Protein AF-A0A0K2VL68-F1 (afdb_monomer)

Foldseek 3Di:
DVVLVVQLVVVVVVVVVLVVVCCVVPPPPPPDPQVVVVVVVLVPDDPVLCVQCVPPPGPVVSVVSCCPVNVPLLPLLVLVLCLVPDDDDPPDDPVRSVVVSVVSVVSNPDDDDDPVVVVVSVVVSCVVVPDPDPPD

pLDDT: mean 78.31, std 10.2, range [38.09, 91.75]

Organism: Lepeophtheirus salmonis (NCBI:txid72036)

Nearest PDB structures (foldseek):
  6taq-assembly1_A  TM=4.155E-01  e=1.062E+00  Drosophila melanogaster

Solvent-accessible surface area (backbone atoms only — not comparable to full-atom values): 8193 Å² total; per-residue (Å²): 114,72,66,59,59,49,52,40,54,51,49,55,51,50,53,52,53,49,53,54,47,48,58,69,75,49,62,92,82,55,94,73,58,52,58,60,56,33,50,54,51,61,70,76,44,54,74,79,61,40,65,77,35,67,86,46,89,39,38,69,54,31,51,52,47,48,45,58,72,59,46,71,67,71,54,41,67,58,34,44,49,51,52,75,67,64,71,82,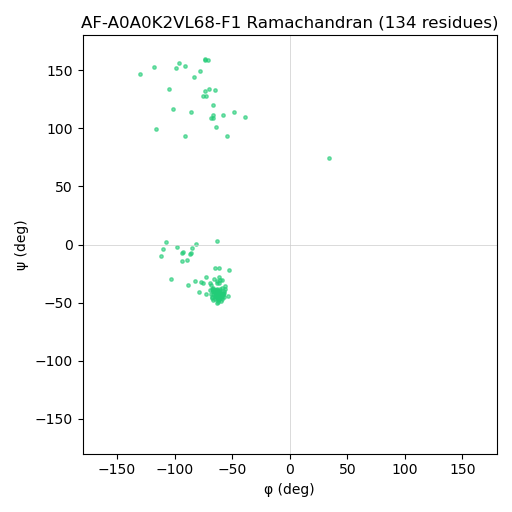53,98,89,54,52,71,68,58,45,53,52,50,50,56,57,40,56,70,57,35,68,89,68,94,71,5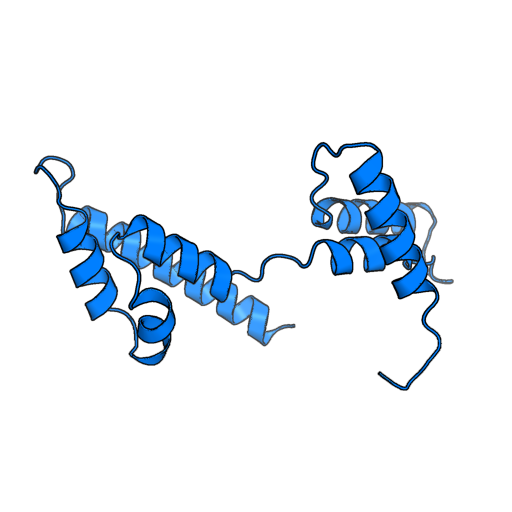4,73,69,56,53,50,54,50,53,53,52,52,52,50,64,74,64,63,79,69,92,74,129

Radius of gyration: 21.29 Å; Cα contacts (8 Å, |Δi|>4): 57; chains: 1; bounding box: 48×35×57 Å

Structure (mmCIF, N/CA/C/O backbone):
data_AF-A0A0K2VL68-F1
#
_entry.id   AF-A0A0K2VL68-F1
#
loop_
_atom_site.group_PDB
_atom_site.id
_atom_site.type_symbol
_atom_site.label_atom_id
_atom_site.label_alt_id
_atom_site.label_comp_id
_atom_site.label_asym_id
_atom_site.label_entity_id
_atom_site.label_seq_id
_atom_site.pdbx_PDB_ins_code
_atom_site.Cartn_x
_atom_site.Cartn_y
_atom_site.Cartn_z
_atom_site.occupancy
_atom_site.B_iso_or_equiv
_atom_site.auth_seq_id
_atom_site.auth_comp_id
_atom_site.auth_asym_id
_atom_site.auth_atom_id
_atom_site.pdbx_PDB_model_num
ATOM 1 N N . ASP A 1 1 ? -4.512 5.938 -14.795 1.00 44.47 1 ASP A N 1
ATOM 2 C CA . ASP A 1 1 ? -3.376 6.623 -14.139 1.00 44.47 1 ASP A CA 1
ATOM 3 C C . ASP A 1 1 ? -3.694 7.922 -13.375 1.00 44.47 1 ASP A C 1
ATOM 5 O O . ASP A 1 1 ? -3.482 7.957 -12.168 1.00 44.47 1 ASP A O 1
ATOM 9 N N . LYS A 1 2 ? -4.224 9.002 -13.986 1.00 38.09 2 LYS A N 1
ATOM 10 C CA . LYS A 1 2 ? -4.528 10.254 -13.235 1.00 38.09 2 LYS A CA 1
ATOM 11 C C . LYS A 1 2 ? -5.745 10.157 -12.299 1.00 38.09 2 LYS A C 1
ATOM 13 O O . LYS A 1 2 ? -5.654 10.614 -11.163 1.00 38.09 2 LYS A O 1
ATOM 18 N N . ASN A 1 3 ? -6.840 9.530 -12.743 1.00 51.75 3 ASN A N 1
ATOM 19 C CA . ASN A 1 3 ? -8.046 9.367 -11.916 1.00 51.75 3 ASN A CA 1
ATOM 20 C C . ASN A 1 3 ? -7.782 8.477 -10.694 1.00 51.75 3 ASN A C 1
ATOM 22 O O . ASN A 1 3 ? -8.112 8.860 -9.579 1.00 51.75 3 ASN A O 1
ATOM 26 N N . GLN A 1 4 ? -7.088 7.352 -10.873 1.00 53.09 4 GLN A N 1
ATOM 27 C CA . GLN A 1 4 ? -6.778 6.395 -9.802 1.00 53.09 4 GLN A CA 1
ATOM 28 C C . GLN A 1 4 ? -5.911 7.009 -8.688 1.00 53.09 4 GLN A C 1
ATOM 30 O O . GLN A 1 4 ? -6.243 6.896 -7.511 1.00 53.09 4 GLN A O 1
ATOM 35 N N . LYS A 1 5 ? -4.875 7.787 -9.043 1.00 58.41 5 LYS A N 1
ATOM 36 C CA . LYS A 1 5 ? -4.079 8.554 -8.063 1.00 58.41 5 LYS A CA 1
ATOM 37 C C . LYS A 1 5 ? -4.901 9.621 -7.328 1.00 58.41 5 LYS A C 1
ATOM 39 O O . LYS A 1 5 ? -4.600 9.926 -6.175 1.00 58.41 5 LYS A O 1
ATOM 44 N N . GLY A 1 6 ? -5.913 10.196 -7.980 1.00 66.31 6 GLY A N 1
ATOM 45 C CA . GLY A 1 6 ? -6.868 11.116 -7.356 1.00 66.31 6 GLY A CA 1
ATOM 46 C C . GLY A 1 6 ? -7.769 10.417 -6.335 1.00 66.31 6 GLY A C 1
ATOM 47 O O . GLY A 1 6 ? -7.894 10.896 -5.210 1.00 66.31 6 GLY A O 1
ATOM 48 N N . HIS A 1 7 ? -8.313 9.251 -6.695 1.00 66.00 7 HIS A N 1
ATOM 49 C CA . HIS A 1 7 ? -9.150 8.433 -5.812 1.00 66.00 7 HIS A CA 1
ATOM 50 C C . HIS A 1 7 ? -8.393 7.956 -4.569 1.00 66.00 7 HIS A C 1
ATOM 52 O O . HIS A 1 7 ? -8.907 8.101 -3.463 1.00 66.00 7 HIS A O 1
ATOM 58 N N . ILE A 1 8 ? -7.144 7.499 -4.718 1.00 69.62 8 ILE A N 1
ATOM 59 C CA . ILE A 1 8 ? -6.309 7.078 -3.580 1.00 69.62 8 ILE A CA 1
ATOM 60 C C . ILE A 1 8 ? -6.115 8.238 -2.594 1.00 69.62 8 ILE A C 1
ATOM 62 O O . ILE A 1 8 ? -6.365 8.089 -1.402 1.00 69.62 8 ILE A O 1
ATOM 66 N N . LYS A 1 9 ? -5.741 9.429 -3.083 1.00 75.69 9 LYS A N 1
ATOM 67 C CA . LYS A 1 9 ? -5.561 10.615 -2.226 1.00 75.69 9 LYS A CA 1
ATOM 68 C C . LYS A 1 9 ? -6.847 11.013 -1.503 1.00 75.69 9 LYS A C 1
ATOM 70 O O . LYS A 1 9 ? -6.793 11.355 -0.323 1.00 75.69 9 LYS A O 1
ATOM 75 N N . TYR A 1 10 ? -7.982 10.971 -2.201 1.00 79.81 10 TYR A N 1
ATOM 76 C CA . TYR A 1 10 ? -9.292 11.269 -1.626 1.00 79.81 10 TYR A CA 1
ATOM 77 C C . TYR A 1 10 ? -9.646 10.291 -0.497 1.00 79.81 10 TYR A C 1
ATOM 79 O O . TYR A 1 10 ? -10.007 10.726 0.595 1.00 79.81 10 TYR A O 1
ATOM 87 N N . ILE A 1 11 ? -9.463 8.989 -0.722 1.00 77.69 11 ILE A N 1
ATOM 88 C CA . ILE A 1 11 ? -9.793 7.943 0.254 1.00 77.69 11 ILE A CA 1
ATOM 89 C C . ILE A 1 11 ? -8.858 7.990 1.459 1.00 77.69 11 ILE A C 1
ATOM 91 O O . ILE A 1 11 ? -9.330 7.946 2.593 1.00 77.69 11 ILE A O 1
ATOM 95 N N . THR A 1 12 ? -7.551 8.181 1.252 1.00 79.81 12 THR A N 1
ATOM 96 C CA . THR A 1 12 ? -6.602 8.375 2.358 1.00 79.81 12 THR A CA 1
ATOM 97 C C . THR A 1 12 ? -6.969 9.598 3.202 1.00 79.81 12 THR A C 1
ATOM 99 O O . THR A 1 12 ? -6.948 9.534 4.432 1.00 79.81 12 THR A O 1
ATOM 102 N N . HIS A 1 13 ? -7.333 10.714 2.562 1.00 82.88 13 HIS A N 1
ATOM 103 C CA . HIS A 1 13 ? -7.756 11.919 3.273 1.00 82.88 13 HIS A CA 1
ATOM 104 C C . HIS A 1 13 ? -9.053 11.691 4.064 1.00 82.88 13 HIS A C 1
ATOM 106 O O . HIS A 1 13 ? -9.144 12.081 5.232 1.00 82.88 13 HIS A O 1
ATOM 112 N N . TRP A 1 14 ? -10.048 11.046 3.451 1.00 85.81 14 TRP A N 1
ATOM 113 C CA . TRP A 1 14 ? -11.318 10.727 4.098 1.00 85.81 14 TRP A CA 1
ATOM 114 C C . TRP A 1 14 ? -11.125 9.791 5.299 1.00 85.81 14 TRP A C 1
ATOM 116 O O . TRP A 1 14 ? -11.584 10.120 6.391 1.00 85.81 14 TRP A O 1
ATOM 126 N N . LEU A 1 15 ? -10.359 8.702 5.151 1.00 82.69 15 LEU A N 1
ATOM 127 C CA . LEU A 1 15 ? -10.061 7.766 6.242 1.00 82.69 15 LEU A CA 1
ATOM 128 C C . LEU A 1 15 ? -9.351 8.458 7.410 1.00 82.69 15 LEU A C 1
ATOM 130 O O . LEU A 1 15 ? -9.703 8.231 8.567 1.00 82.69 15 LEU A O 1
ATOM 134 N N . ASN A 1 16 ? -8.382 9.335 7.135 1.00 84.31 16 ASN A N 1
ATOM 135 C CA . ASN A 1 16 ? -7.722 10.114 8.187 1.00 84.31 16 ASN A CA 1
ATOM 136 C C . ASN A 1 16 ? -8.679 11.093 8.880 1.00 84.31 16 ASN A C 1
ATOM 138 O O . ASN A 1 16 ? -8.655 11.216 10.104 1.00 84.31 16 ASN A O 1
ATOM 142 N N . SER A 1 17 ? -9.550 11.755 8.119 1.00 85.38 17 SER A N 1
ATOM 143 C CA . SER A 1 17 ? -10.575 12.646 8.675 1.00 85.38 17 SER A CA 1
ATOM 144 C C . SER A 1 17 ? -11.547 11.876 9.574 1.00 85.38 17 SER A C 1
ATOM 146 O O . SER A 1 17 ? -11.865 12.330 10.673 1.00 85.38 17 SER A O 1
ATOM 148 N N . PHE A 1 18 ? -11.950 10.674 9.156 1.00 84.75 18 PHE A N 1
ATOM 149 C CA . PHE A 1 18 ? -12.823 9.800 9.930 1.00 84.75 18 PHE A CA 1
ATOM 150 C C . PHE A 1 18 ? -12.149 9.286 11.210 1.00 84.75 18 PHE A C 1
ATOM 152 O O . PHE A 1 18 ? -12.746 9.333 12.284 1.00 84.75 18 PHE A O 1
ATOM 159 N N . LYS A 1 19 ? -10.873 8.881 11.146 1.00 83.25 19 LYS A N 1
ATOM 160 C CA . LYS A 1 19 ? -10.086 8.498 12.334 1.00 83.25 19 LYS A CA 1
ATOM 161 C C . LYS A 1 19 ? -10.032 9.636 13.359 1.00 83.25 19 LYS A C 1
ATOM 163 O O . LYS A 1 19 ? -10.291 9.404 14.538 1.00 83.25 19 LYS A O 1
ATOM 168 N N . ASN A 1 20 ? -9.780 10.865 12.907 1.00 84.88 20 ASN A N 1
ATOM 169 C CA . ASN A 1 20 ? -9.786 12.049 13.770 1.00 84.88 20 ASN A CA 1
ATOM 170 C C . ASN A 1 20 ? -11.171 12.320 14.379 1.00 84.88 20 ASN A C 1
ATOM 172 O O . ASN A 1 20 ? -11.267 12.701 15.544 1.00 84.88 20 ASN A O 1
ATOM 176 N N . PHE A 1 21 ? -12.247 12.108 13.617 1.00 84.94 21 PHE A N 1
ATOM 177 C CA . PHE A 1 21 ? -13.617 12.216 14.118 1.00 84.94 21 PHE A CA 1
ATOM 178 C C . PHE A 1 21 ? -13.900 11.190 15.221 1.00 84.94 21 PHE A C 1
ATOM 180 O O . PHE A 1 21 ? -14.329 11.573 16.308 1.00 84.94 21 PHE A O 1
ATOM 187 N N . ILE A 1 22 ? -13.571 9.915 14.993 1.00 83.38 22 ILE A N 1
ATOM 188 C CA . ILE A 1 22 ? -13.723 8.846 15.989 1.00 83.38 22 ILE A CA 1
ATOM 189 C C . ILE A 1 22 ? -12.943 9.160 17.267 1.00 83.38 22 ILE A C 1
ATOM 191 O O . ILE A 1 22 ? -13.483 8.987 18.353 1.00 83.38 22 ILE A O 1
ATOM 195 N N . MET A 1 23 ? -11.718 9.686 17.159 1.00 79.94 23 MET A N 1
ATOM 196 C CA . MET A 1 23 ? -10.928 10.103 18.326 1.00 79.94 23 MET A CA 1
ATOM 197 C C . MET A 1 23 ? -11.590 11.212 19.154 1.00 79.94 23 MET A C 1
ATOM 199 O O . MET A 1 23 ? -11.323 11.317 20.348 1.00 79.94 23 MET A O 1
ATOM 203 N N . ARG A 1 24 ? -12.423 12.060 18.539 1.00 79.31 24 ARG A N 1
ATOM 204 C CA . ARG A 1 24 ? -13.141 13.135 19.244 1.00 79.31 24 ARG A CA 1
ATOM 205 C C . ARG A 1 24 ? -14.482 12.684 19.809 1.00 79.31 24 ARG A C 1
ATOM 207 O O . ARG A 1 24 ? -14.882 13.181 20.855 1.00 79.31 24 ARG A O 1
AT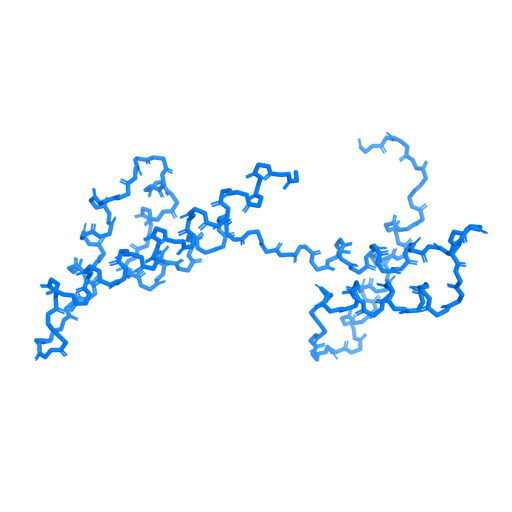OM 214 N N . VAL A 1 25 ? -15.172 11.784 19.114 1.00 77.94 25 VAL A N 1
ATOM 215 C CA . VAL A 1 25 ? -16.498 11.281 19.508 1.00 77.94 25 VAL A CA 1
ATOM 216 C C . VAL A 1 25 ? -16.397 10.167 20.544 1.00 77.94 25 VAL A C 1
ATOM 218 O O . VAL A 1 25 ? -17.269 10.055 21.399 1.00 77.94 25 VAL A O 1
ATOM 221 N N . ILE A 1 26 ? -15.330 9.368 20.498 1.00 72.12 26 ILE A N 1
ATOM 222 C CA . ILE A 1 26 ? -15.116 8.233 21.392 1.00 72.12 26 ILE A CA 1
ATOM 223 C C . ILE A 1 26 ? -13.864 8.500 22.245 1.00 72.12 26 ILE A C 1
ATOM 225 O O . ILE A 1 26 ? -12.744 8.313 21.761 1.00 72.12 26 ILE A O 1
ATOM 229 N N . PRO A 1 27 ? -14.020 8.952 23.505 1.00 66.88 27 PRO A N 1
ATOM 230 C CA . PRO A 1 27 ? -12.896 9.225 24.392 1.00 66.88 27 PRO A CA 1
ATOM 231 C C . PRO A 1 27 ? -12.127 7.942 24.715 1.00 66.88 27 PRO A C 1
ATOM 233 O O . PRO A 1 27 ? -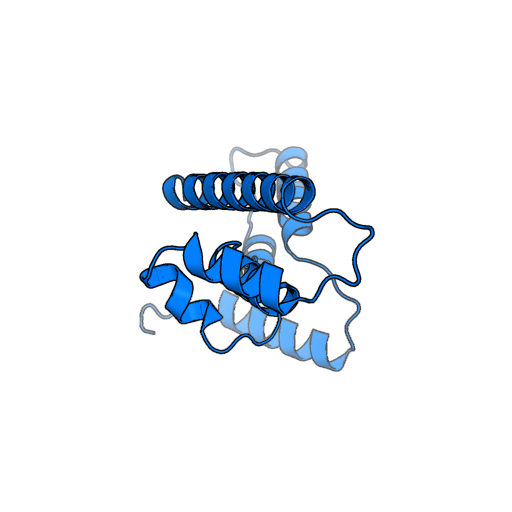12.707 6.945 25.133 1.00 66.88 27 PRO A O 1
ATOM 236 N N . THR A 1 28 ? -10.802 7.989 24.608 1.00 60.09 28 THR A N 1
ATOM 237 C CA . THR A 1 28 ? -9.862 6.860 24.753 1.00 60.09 28 THR A CA 1
ATOM 238 C C . THR A 1 28 ? -9.827 6.191 26.142 1.00 60.09 28 THR A C 1
ATOM 240 O O . THR A 1 28 ? -8.999 5.311 26.365 1.00 60.09 28 THR A O 1
ATOM 243 N N . GLY A 1 29 ? -10.674 6.618 27.085 1.00 56.72 29 GLY A N 1
ATOM 244 C CA . GLY A 1 29 ? -10.678 6.192 28.491 1.00 56.72 29 GLY A CA 1
ATOM 245 C C . GLY A 1 29 ? -11.880 5.349 28.931 1.00 56.72 29 GLY A C 1
ATOM 246 O O . GLY A 1 29 ? -11.846 4.793 30.026 1.00 56.72 29 GLY A O 1
ATOM 247 N N . SER A 1 30 ? -12.933 5.220 28.118 1.00 56.81 30 SER A N 1
ATOM 248 C CA . SER A 1 30 ? -13.968 4.205 28.346 1.00 56.81 30 SER A CA 1
ATOM 249 C C . SER A 1 30 ? -13.489 2.884 27.747 1.00 56.81 30 SER A C 1
ATOM 251 O O . SER A 1 30 ? -12.816 2.896 26.716 1.00 56.81 30 SER A O 1
ATOM 253 N N . GLN A 1 31 ? -13.798 1.738 28.369 1.00 56.78 31 GLN A N 1
ATOM 254 C CA . GLN A 1 31 ? -13.598 0.426 27.742 1.00 56.78 31 GLN A CA 1
ATOM 255 C C . GLN 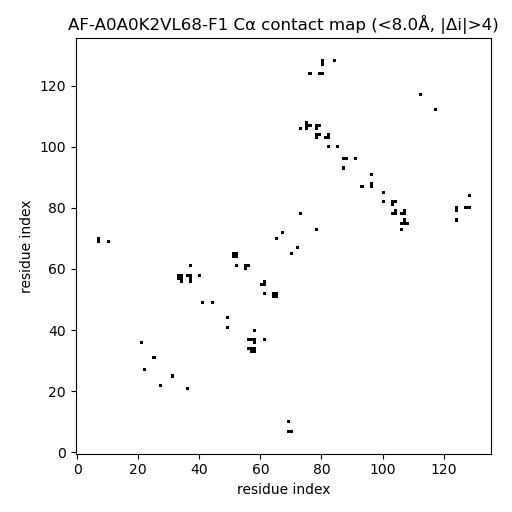A 1 31 ? -14.323 0.418 26.395 1.00 56.78 31 GLN A C 1
ATOM 257 O O . GLN A 1 31 ? -15.534 0.235 26.319 1.00 56.78 31 GLN A O 1
ATOM 262 N N . THR A 1 32 ? -13.590 0.745 25.340 1.00 57.25 32 THR A N 1
ATOM 263 C CA . THR A 1 32 ? -14.189 1.086 24.062 1.00 57.25 32 THR A CA 1
ATOM 264 C C . THR A 1 32 ? -14.418 -0.209 23.315 1.00 57.25 32 THR A C 1
ATOM 266 O O . THR A 1 32 ? -13.451 -0.882 22.952 1.00 57.25 32 THR A O 1
ATOM 269 N N . GLN A 1 33 ? -15.678 -0.563 23.076 1.00 71.25 33 GLN A N 1
ATOM 270 C CA . GLN A 1 33 ? -15.987 -1.723 22.259 1.00 71.25 33 GLN A CA 1
ATOM 271 C C . GLN A 1 33 ? -15.684 -1.384 20.793 1.00 71.25 33 GLN A C 1
ATOM 273 O O . GLN A 1 33 ? -16.131 -0.368 20.261 1.00 71.25 33 GLN A O 1
ATOM 278 N N . GLU A 1 34 ? -14.900 -2.224 20.113 1.00 72.56 34 GLU A N 1
ATOM 279 C CA . GLU A 1 34 ? -14.696 -2.119 18.660 1.00 72.56 34 GLU A CA 1
ATOM 280 C C . GLU A 1 34 ? -16.020 -2.084 17.879 1.00 72.56 34 GLU A C 1
ATOM 282 O O . GLU A 1 34 ? -16.046 -1.560 16.765 1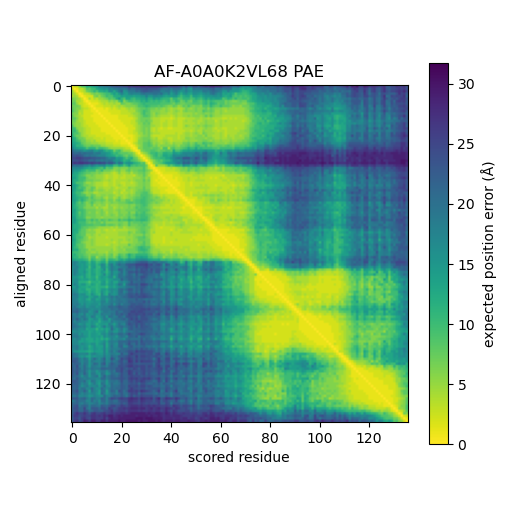.00 72.56 34 GLU A O 1
ATOM 287 N N . SER A 1 35 ? -17.107 -2.592 18.470 1.00 74.88 35 SER A N 1
ATOM 288 C CA . SER A 1 35 ? -18.464 -2.534 17.930 1.00 74.88 35 SER A CA 1
ATOM 289 C C . SER A 1 35 ? -18.937 -1.107 17.669 1.00 74.88 35 SER A C 1
ATOM 291 O O . SER A 1 35 ? -19.482 -0.854 16.602 1.00 74.88 35 SER A O 1
ATOM 293 N N . ASP A 1 36 ? -18.684 -0.159 18.575 1.00 81.12 36 ASP A N 1
ATOM 294 C CA . ASP A 1 36 ? -19.174 1.221 18.438 1.00 81.12 36 ASP A CA 1
ATOM 295 C C . ASP A 1 36 ? -18.455 1.937 17.291 1.00 81.12 36 ASP A C 1
ATOM 297 O O . ASP A 1 36 ? -19.059 2.647 16.484 1.00 81.12 36 ASP A O 1
ATOM 301 N N . LYS A 1 37 ? -17.146 1.680 17.166 1.00 83.75 37 LYS A N 1
ATOM 302 C CA . LYS A 1 37 ? -16.328 2.158 16.045 1.00 83.75 37 LYS A CA 1
ATOM 303 C C . LYS A 1 37 ? -16.807 1.565 14.728 1.00 83.75 37 LYS A C 1
ATOM 305 O O . LYS A 1 37 ? -16.923 2.296 13.751 1.00 83.75 37 LYS A O 1
ATOM 310 N N . LEU A 1 38 ? -17.091 0.263 14.701 1.00 82.25 38 LEU A N 1
ATOM 311 C CA . LEU A 1 38 ? -17.563 -0.433 13.508 1.00 82.25 38 LEU A CA 1
ATOM 312 C C . LEU A 1 38 ? -18.968 0.025 13.091 1.00 82.25 38 LEU A C 1
ATOM 314 O O . LEU A 1 38 ? -19.212 0.182 11.898 1.00 82.25 38 LEU A O 1
ATOM 318 N N . GLN A 1 39 ? -19.870 0.291 14.040 1.00 82.94 39 GLN A N 1
ATOM 319 C CA . GLN A 1 39 ? -21.209 0.810 13.749 1.00 82.94 39 GLN A CA 1
ATOM 320 C C . GLN A 1 39 ? -21.164 2.224 13.175 1.00 82.94 39 GLN A C 1
ATOM 322 O O . GLN A 1 39 ? -21.773 2.476 12.136 1.00 82.94 39 GLN A O 1
ATOM 327 N N . LEU A 1 40 ? -20.399 3.129 13.795 1.00 85.38 40 LEU A N 1
ATOM 328 C CA . LEU A 1 40 ? -20.177 4.463 13.235 1.00 85.38 40 LEU A CA 1
ATOM 329 C C . LEU A 1 40 ? -19.541 4.357 11.850 1.00 85.38 40 LEU A C 1
ATOM 331 O O . LEU A 1 40 ? -20.000 4.993 10.909 1.00 85.38 40 LEU A O 1
ATOM 335 N N . PHE A 1 41 ? -18.528 3.510 11.695 1.00 84.69 41 PHE A N 1
ATOM 336 C CA . PHE A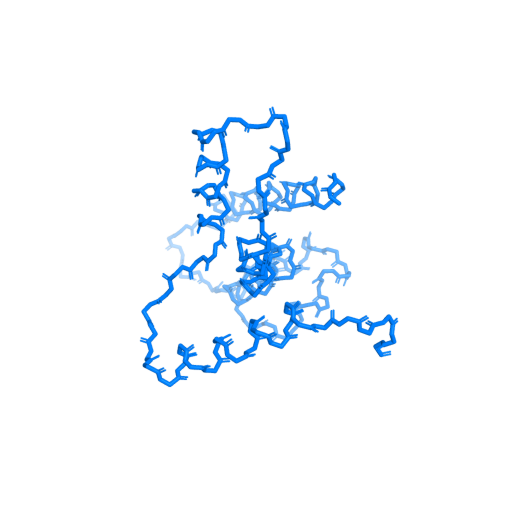 1 41 ? -17.878 3.320 10.406 1.00 84.69 41 PHE A CA 1
ATOM 337 C C . PHE A 1 41 ? -18.851 2.843 9.328 1.00 84.69 41 PHE A C 1
ATOM 339 O O . PHE A 1 41 ? -18.918 3.450 8.266 1.00 84.69 41 PHE A O 1
ATOM 346 N N . SER A 1 42 ? -19.674 1.844 9.641 1.00 83.94 42 SER A N 1
ATOM 347 C CA . SER A 1 42 ? -20.702 1.308 8.743 1.00 83.94 42 SER A CA 1
ATOM 348 C C . SER A 1 42 ? -21.761 2.344 8.362 1.00 83.94 42 SER A C 1
ATOM 350 O O . SER A 1 42 ? -22.272 2.316 7.250 1.00 83.94 42 SER A O 1
ATOM 352 N N . HIS A 1 43 ? -22.088 3.269 9.267 1.00 85.75 43 HIS A N 1
ATOM 353 C CA . HIS A 1 43 ? -23.089 4.306 9.023 1.00 85.75 43 HIS A CA 1
ATOM 354 C C . HIS A 1 43 ? -22.591 5.426 8.098 1.00 85.75 43 HIS A C 1
ATOM 356 O O . HIS A 1 43 ? -23.375 6.014 7.359 1.00 85.75 43 HIS A O 1
ATOM 362 N N . TYR A 1 44 ? -21.295 5.746 8.155 1.00 84.44 44 TYR A N 1
ATOM 363 C CA . TYR A 1 44 ? -20.706 6.861 7.405 1.00 84.44 44 TYR A CA 1
ATOM 364 C C . TYR A 1 44 ? -20.130 6.465 6.039 1.00 84.44 44 TYR A C 1
ATOM 366 O O . TYR A 1 44 ? -19.720 7.348 5.281 1.00 84.44 44 TYR A O 1
ATOM 374 N N . ILE A 1 45 ? -20.091 5.174 5.712 1.00 85.06 45 ILE A N 1
ATOM 375 C CA . ILE A 1 45 ? -19.696 4.696 4.384 1.00 85.06 45 ILE A CA 1
ATOM 376 C C . ILE A 1 45 ? -20.906 4.554 3.458 1.00 85.06 45 ILE A C 1
ATOM 378 O O . ILE A 1 45 ? -22.034 4.346 3.900 1.00 85.06 45 ILE A O 1
ATOM 382 N N . SER A 1 46 ? -20.678 4.672 2.149 1.00 83.00 46 SER A N 1
ATOM 383 C CA . SER A 1 46 ? -21.729 4.442 1.157 1.00 83.00 46 SER A CA 1
ATOM 384 C C . SER A 1 46 ? -22.092 2.957 1.066 1.00 83.00 46 SER A C 1
ATOM 386 O O . SER A 1 46 ? -21.290 2.083 1.394 1.00 83.00 46 SER A O 1
ATOM 388 N N . SER A 1 47 ? -23.293 2.667 0.557 1.00 82.56 47 SER A N 1
ATOM 389 C CA . SER A 1 47 ? -23.781 1.291 0.383 1.00 82.56 47 SER A CA 1
ATOM 390 C C . SER A 1 47 ? -22.843 0.421 -0.464 1.00 82.56 47 SER A C 1
ATOM 392 O O . SER A 1 47 ? -22.689 -0.758 -0.174 1.00 82.56 47 SER A O 1
ATOM 394 N N . GLU A 1 48 ? -22.201 1.002 -1.480 1.00 80.06 48 GLU A N 1
ATOM 395 C CA . GLU A 1 48 ? -21.235 0.311 -2.349 1.00 80.06 48 GLU A CA 1
ATOM 396 C C . GLU A 1 48 ? -19.965 -0.094 -1.588 1.00 80.06 48 GLU A C 1
ATOM 398 O O . GLU A 1 48 ? -19.401 -1.157 -1.814 1.00 80.06 48 GLU A O 1
ATOM 403 N N . VAL A 1 49 ? -19.510 0.751 -0.660 1.00 79.75 49 VAL A N 1
ATOM 404 C CA . VAL A 1 49 ? -18.314 0.505 0.158 1.00 79.75 49 VAL A CA 1
ATOM 405 C C . VAL A 1 49 ? -18.623 -0.496 1.279 1.00 79.75 49 VAL A C 1
ATOM 407 O O . VAL A 1 49 ? -17.759 -1.276 1.680 1.00 79.75 49 VAL A O 1
ATOM 410 N N . TYR A 1 50 ? -19.862 -0.483 1.780 1.00 83.12 50 TYR A N 1
ATOM 411 C CA . TYR A 1 50 ? -20.323 -1.376 2.841 1.00 83.12 50 TYR A CA 1
ATOM 412 C C . TYR A 1 50 ? -20.299 -2.847 2.427 1.00 83.12 50 TYR A C 1
ATOM 414 O O . TYR A 1 50 ? -19.979 -3.692 3.259 1.00 83.12 50 TYR A O 1
ATOM 422 N N . GLU A 1 51 ? -20.554 -3.159 1.153 1.00 84.94 51 GLU A N 1
ATOM 423 C CA . GLU A 1 51 ? -20.507 -4.532 0.637 1.00 84.94 51 GLU A CA 1
ATOM 424 C C . GLU A 1 51 ? -19.164 -5.213 0.953 1.00 84.94 51 GLU A C 1
ATOM 426 O O . GLU A 1 51 ? -19.151 -6.318 1.497 1.00 84.94 51 GLU A O 1
ATOM 431 N N . TYR A 1 52 ? -18.047 -4.500 0.760 1.00 81.19 52 TYR A N 1
ATOM 432 C CA . TYR A 1 52 ? -16.696 -5.005 1.034 1.00 81.19 52 TYR A CA 1
ATOM 433 C C . TYR A 1 52 ? -16.423 -5.279 2.516 1.00 81.19 52 TYR A C 1
ATOM 435 O O . TYR A 1 52 ? -15.610 -6.141 2.835 1.00 81.19 52 TYR A O 1
ATOM 443 N N . ILE A 1 53 ? -17.064 -4.548 3.432 1.00 85.38 53 ILE A N 1
ATOM 444 C CA . ILE A 1 53 ? -16.816 -4.684 4.876 1.00 85.38 53 ILE A CA 1
ATOM 445 C C . ILE A 1 53 ? -17.958 -5.366 5.634 1.00 85.38 53 ILE A C 1
ATOM 447 O O . ILE A 1 53 ? -17.871 -5.508 6.851 1.00 85.38 53 ILE A O 1
ATOM 451 N N . SER A 1 54 ? -19.014 -5.793 4.944 1.00 84.69 54 SER A N 1
ATOM 452 C CA . SER A 1 54 ? -20.222 -6.375 5.544 1.00 84.69 54 SER A CA 1
ATOM 453 C C . SER A 1 54 ? -19.938 -7.629 6.385 1.00 84.69 54 SER A C 1
ATOM 455 O O . SER A 1 54 ? -20.596 -7.867 7.397 1.00 84.69 54 SER A O 1
ATOM 457 N N . GLU A 1 55 ? -18.906 -8.392 6.020 1.00 83.00 55 GLU A N 1
ATOM 458 C CA . GLU A 1 55 ? -18.463 -9.596 6.733 1.00 83.00 55 GLU A CA 1
ATOM 459 C C . GLU A 1 55 ? -17.472 -9.307 7.880 1.00 83.00 55 GLU A C 1
ATOM 461 O O . GLU A 1 55 ? -17.138 -10.196 8.673 1.00 83.00 55 GLU A O 1
ATOM 466 N N . CYS A 1 56 ? -16.988 -8.066 8.003 1.00 85.12 56 CYS A N 1
ATOM 467 C CA . CYS A 1 56 ? -16.002 -7.679 9.008 1.00 85.12 56 CYS A CA 1
ATOM 468 C C . CYS A 1 56 ? -16.645 -7.550 10.395 1.00 85.12 56 CYS A C 1
ATOM 470 O O . CYS A 1 56 ? -17.604 -6.810 10.594 1.00 85.12 56 CYS A O 1
ATOM 472 N N . LYS A 1 57 ? -16.070 -8.230 11.395 1.00 84.56 57 LYS A N 1
ATOM 473 C CA . LYS A 1 57 ? -16.563 -8.203 12.790 1.00 84.56 57 LYS A CA 1
ATOM 474 C C . LYS A 1 57 ? -15.886 -7.150 13.660 1.00 84.56 57 LYS A C 1
ATOM 476 O O . LYS A 1 57 ? -16.352 -6.868 14.760 1.00 84.56 57 LYS A O 1
ATOM 481 N N . THR A 1 58 ? -14.776 -6.592 13.186 1.00 84.75 58 THR A N 1
ATOM 482 C CA . THR A 1 58 ? -13.979 -5.610 13.922 1.00 84.75 58 THR A CA 1
ATOM 483 C C . THR A 1 58 ? -13.698 -4.399 13.056 1.00 84.75 58 THR A C 1
ATOM 485 O O . THR A 1 58 ? -13.497 -4.516 11.844 1.00 84.75 58 THR A O 1
ATOM 488 N N . TYR A 1 59 ? -13.621 -3.228 13.683 1.00 83.81 59 TYR A N 1
ATOM 489 C CA . TYR A 1 59 ? -13.236 -1.998 12.996 1.00 83.81 59 TYR A CA 1
ATOM 490 C C . TYR A 1 59 ? -11.861 -2.134 12.323 1.00 83.81 59 TYR A C 1
ATOM 492 O O . TYR A 1 59 ? -11.684 -1.699 11.187 1.00 83.81 59 TYR A O 1
ATOM 500 N N . SER A 1 60 ? -10.909 -2.800 12.985 1.00 83.50 60 SER A N 1
ATOM 501 C CA . SER A 1 60 ? -9.579 -3.050 12.421 1.00 83.50 60 SER A CA 1
ATOM 502 C C . SER A 1 60 ? -9.634 -3.865 11.119 1.00 83.50 60 SER A C 1
ATOM 504 O O . SER A 1 60 ? -9.007 -3.485 10.129 1.00 83.50 60 SER A O 1
ATOM 506 N N . SER A 1 61 ? -10.437 -4.939 11.079 1.00 85.25 61 SER A N 1
ATOM 507 C CA . SER A 1 61 ? -10.599 -5.757 9.865 1.00 85.25 61 SER A CA 1
ATOM 508 C C . SER A 1 61 ? -11.237 -4.977 8.713 1.00 85.25 61 SER A C 1
ATOM 510 O O . SER A 1 61 ? -10.722 -5.022 7.600 1.00 85.25 61 SER A O 1
ATOM 512 N N . ALA A 1 62 ? -12.272 -4.179 8.993 1.00 85.38 62 ALA A N 1
ATOM 513 C CA . ALA A 1 62 ? -12.948 -3.358 7.991 1.00 85.38 62 ALA A CA 1
ATOM 514 C C . ALA A 1 62 ? -12.015 -2.307 7.366 1.00 85.38 62 ALA A C 1
ATOM 516 O O . ALA A 1 62 ? -11.999 -2.127 6.149 1.00 85.38 62 ALA A O 1
ATOM 517 N N . VAL A 1 63 ? -11.192 -1.641 8.186 1.00 84.12 63 VAL A N 1
ATOM 518 C CA . VAL A 1 63 ? -10.179 -0.693 7.691 1.00 84.12 63 VAL A CA 1
ATOM 519 C C . VAL A 1 63 ? -9.133 -1.411 6.838 1.00 84.12 63 VAL A C 1
ATOM 521 O O . VAL A 1 63 ? -8.766 -0.901 5.786 1.00 84.12 63 VAL A O 1
ATOM 524 N N . CYS A 1 64 ? -8.692 -2.604 7.243 1.00 82.50 64 CYS A N 1
ATOM 525 C CA . CYS A 1 64 ? -7.705 -3.376 6.491 1.00 82.50 64 CYS A CA 1
ATOM 526 C C . CYS A 1 64 ? -8.235 -3.825 5.118 1.00 82.50 64 CYS A C 1
ATOM 528 O O . CYS A 1 64 ? -7.520 -3.720 4.120 1.00 82.50 64 CYS A O 1
ATOM 530 N N . VAL A 1 65 ? -9.499 -4.257 5.044 1.00 84.25 65 VAL A N 1
ATOM 531 C CA . VAL A 1 65 ? -10.150 -4.596 3.771 1.00 84.25 65 VAL A CA 1
ATOM 532 C C . VAL A 1 65 ? -10.239 -3.368 2.869 1.00 84.25 65 VAL A C 1
ATOM 534 O O . VAL A 1 65 ? -9.845 -3.444 1.709 1.00 84.25 65 VAL A O 1
ATOM 537 N N . LEU A 1 66 ? -10.663 -2.215 3.389 1.00 80.94 66 LEU A N 1
ATOM 538 C CA . LEU A 1 66 ? -10.740 -0.991 2.587 1.00 80.94 66 LEU A CA 1
ATOM 539 C C . LEU A 1 66 ? -9.377 -0.501 2.116 1.00 80.94 66 LEU A C 1
ATOM 541 O O . LEU A 1 66 ? -9.257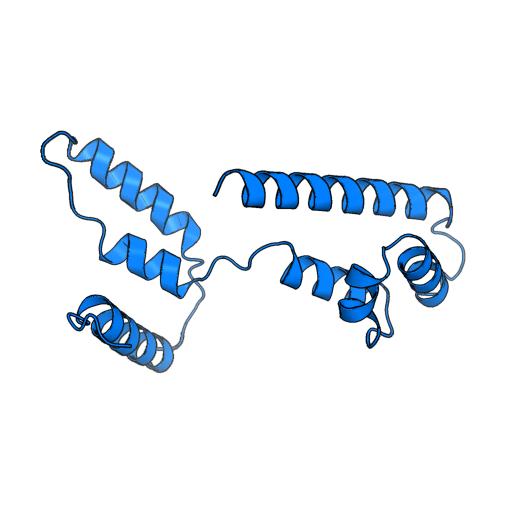 -0.085 0.965 1.00 80.94 66 LEU A O 1
ATOM 545 N N . ASP A 1 67 ? -8.352 -0.600 2.960 1.00 80.25 67 ASP A N 1
ATOM 546 C CA . ASP A 1 67 ? -6.981 -0.334 2.542 1.00 80.25 67 ASP A CA 1
ATOM 547 C C . ASP A 1 67 ? -6.592 -1.284 1.398 1.00 80.25 67 ASP A C 1
ATOM 549 O O . ASP A 1 67 ? -6.061 -0.824 0.399 1.00 80.25 67 ASP A O 1
ATOM 553 N N . SER A 1 68 ? -6.931 -2.576 1.454 1.00 76.50 68 SER A N 1
ATOM 554 C CA . SER A 1 68 ? -6.615 -3.516 0.365 1.00 76.50 68 SER A CA 1
ATOM 555 C C . SER A 1 68 ? -7.393 -3.277 -0.940 1.00 76.50 68 SER A C 1
ATOM 557 O O . SER A 1 68 ? -6.846 -3.488 -2.021 1.00 76.50 68 SER A O 1
ATOM 559 N N . VAL A 1 69 ? -8.652 -2.834 -0.849 1.00 77.44 69 VAL A N 1
ATOM 560 C CA . VAL A 1 69 ? -9.539 -2.605 -2.003 1.00 77.44 69 VAL A CA 1
ATOM 561 C C . VAL A 1 69 ? -9.205 -1.285 -2.698 1.00 77.44 69 VAL A C 1
ATOM 563 O O . VAL A 1 69 ? -9.199 -1.212 -3.926 1.00 77.44 69 VAL A O 1
ATOM 566 N N . TYR A 1 70 ? -8.921 -0.234 -1.926 1.00 69.38 70 TYR A N 1
ATOM 567 C CA . TYR A 1 70 ? -8.753 1.120 -2.455 1.00 69.38 70 TYR A CA 1
ATOM 568 C C . TYR A 1 70 ? -7.307 1.579 -2.567 1.00 69.38 70 TYR A C 1
ATOM 570 O O . TYR A 1 70 ? -6.988 2.389 -3.443 1.00 69.38 70 TYR A O 1
ATOM 578 N N . ILE A 1 71 ? -6.424 1.090 -1.701 1.00 68.12 71 ILE A N 1
ATOM 579 C CA . ILE A 1 71 ? -4.990 1.287 -1.857 1.00 68.12 71 ILE A CA 1
ATOM 580 C C . ILE A 1 71 ? -4.513 0.093 -2.664 1.00 68.12 71 ILE A C 1
ATOM 582 O O . ILE A 1 71 ? -4.229 -0.969 -2.121 1.00 68.12 71 ILE A O 1
ATOM 586 N N . GLU A 1 72 ? -4.472 0.286 -3.982 1.00 63.66 72 GLU A N 1
ATOM 587 C CA . GLU A 1 72 ? -3.917 -0.666 -4.939 1.00 63.66 72 GLU A CA 1
ATOM 588 C C . GLU A 1 72 ? -2.652 -1.299 -4.344 1.00 63.66 72 GLU A C 1
ATOM 590 O O . GLU A 1 72 ? -1.630 -0.624 -4.156 1.00 63.66 72 GLU A O 1
ATOM 595 N N . GLN A 1 73 ? -2.727 -2.588 -3.989 1.00 59.72 73 GLN A N 1
ATOM 596 C CA . GLN A 1 73 ? -1.526 -3.343 -3.678 1.00 59.72 73 GLN A CA 1
ATOM 597 C C . GLN A 1 73 ? -0.677 -3.253 -4.934 1.00 59.72 73 GLN A C 1
ATOM 599 O O . GLN A 1 73 ? -1.070 -3.773 -5.979 1.00 59.72 73 GLN A O 1
ATOM 604 N N . LYS A 1 74 ? 0.450 -2.532 -4.857 1.00 61.38 74 LYS A N 1
ATOM 605 C CA . LYS A 1 74 ? 1.400 -2.467 -5.966 1.00 61.38 74 LYS A CA 1
ATOM 606 C C . LYS A 1 74 ? 1.641 -3.902 -6.402 1.00 61.38 74 LYS A C 1
ATOM 608 O O . LYS A 1 74 ? 2.142 -4.691 -5.602 1.00 61.38 74 LYS A O 1
ATOM 613 N N . ASN A 1 75 ? 1.214 -4.243 -7.617 1.00 71.38 75 ASN A N 1
ATOM 614 C CA . ASN A 1 75 ? 1.370 -5.592 -8.121 1.00 71.38 75 ASN A CA 1
ATOM 615 C C . ASN A 1 75 ? 2.876 -5.842 -8.225 1.00 71.38 75 ASN A C 1
ATOM 617 O O . ASN A 1 75 ? 3.543 -5.339 -9.128 1.00 71.38 75 ASN A O 1
ATOM 621 N N . GLU A 1 76 ? 3.402 -6.558 -7.235 1.00 73.38 76 GLU A N 1
ATOM 622 C CA . GLU A 1 76 ? 4.830 -6.788 -7.047 1.00 73.38 76 GLU A CA 1
ATOM 623 C C . GLU A 1 76 ? 5.432 -7.415 -8.310 1.00 73.38 76 GLU A C 1
ATOM 625 O O . GLU A 1 76 ? 6.498 -7.003 -8.763 1.00 73.38 76 GLU A O 1
ATOM 630 N N . MET A 1 77 ? 4.682 -8.319 -8.948 1.00 74.06 77 MET A N 1
ATOM 631 C CA . MET A 1 77 ? 5.061 -8.947 -10.213 1.00 74.06 77 MET A CA 1
ATOM 632 C C . MET A 1 77 ? 5.146 -7.933 -11.351 1.00 74.06 77 MET A C 1
ATOM 634 O O . MET A 1 77 ? 6.098 -7.943 -12.124 1.00 74.06 77 MET A O 1
ATOM 638 N N . PHE A 1 78 ? 4.178 -7.023 -11.449 1.00 78.81 78 PHE A N 1
ATOM 639 C CA . PHE A 1 78 ? 4.192 -5.986 -12.476 1.00 78.81 78 PHE A CA 1
ATOM 640 C C . PHE A 1 78 ? 5.345 -4.992 -12.279 1.00 78.81 78 PHE A C 1
ATOM 642 O O . PHE A 1 78 ? 5.999 -4.610 -13.248 1.00 78.81 78 PHE A O 1
ATOM 649 N N . ALA A 1 79 ? 5.640 -4.613 -11.032 1.00 81.38 79 ALA A N 1
ATOM 650 C CA . ALA A 1 79 ? 6.775 -3.750 -10.706 1.00 81.38 79 ALA A CA 1
ATOM 651 C C . ALA A 1 79 ? 8.117 -4.415 -11.067 1.00 81.38 79 ALA A C 1
ATOM 653 O O . ALA A 1 79 ? 8.975 -3.781 -11.685 1.00 81.38 79 ALA A O 1
ATOM 654 N N . ARG A 1 80 ? 8.277 -5.708 -10.751 1.00 82.62 80 ARG A N 1
ATOM 655 C CA . ARG A 1 80 ? 9.461 -6.497 -11.128 1.00 82.62 80 ARG A CA 1
ATOM 656 C C . ARG A 1 80 ? 9.595 -6.648 -12.634 1.00 82.62 80 ARG A C 1
ATOM 658 O O . ARG A 1 80 ? 10.680 -6.443 -13.169 1.00 82.62 80 ARG A O 1
ATOM 665 N N . HIS A 1 81 ? 8.494 -6.928 -13.323 1.00 82.62 81 HIS A N 1
ATOM 666 C CA . HIS A 1 81 ? 8.476 -7.011 -14.776 1.00 82.62 81 HIS A CA 1
ATOM 667 C C . HIS A 1 81 ? 8.878 -5.681 -15.424 1.00 82.62 81 HIS A C 1
ATOM 669 O O . HIS A 1 81 ? 9.719 -5.677 -16.321 1.00 82.62 81 HIS A O 1
ATOM 675 N N . GLN A 1 82 ? 8.349 -4.545 -14.952 1.00 84.81 82 GLN A N 1
ATOM 676 C CA . GLN A 1 82 ? 8.777 -3.222 -15.422 1.00 84.81 82 GLN A CA 1
ATOM 677 C C . GLN A 1 82 ? 10.273 -2.994 -15.213 1.00 84.81 82 GLN A C 1
ATOM 679 O O . GLN A 1 82 ? 10.940 -2.495 -16.113 1.00 84.81 82 GLN A O 1
ATOM 684 N N . LEU A 1 83 ? 10.813 -3.363 -14.048 1.00 87.06 83 LEU A N 1
ATOM 685 C CA . LEU A 1 83 ? 12.245 -3.249 -13.783 1.00 87.06 83 LEU A CA 1
ATOM 686 C C . LE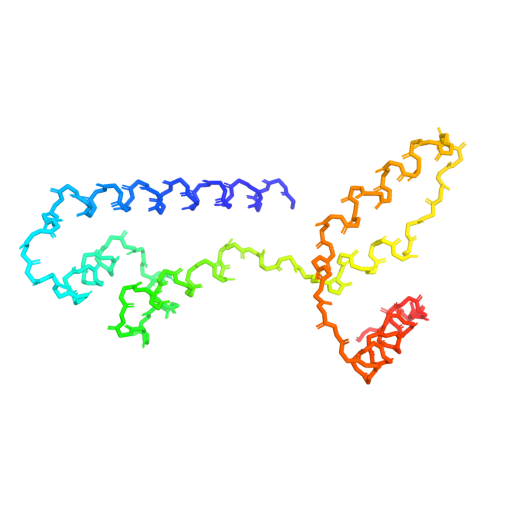U A 1 83 ? 13.067 -4.134 -14.733 1.00 87.06 83 LEU A C 1
ATOM 688 O O . LEU A 1 83 ? 14.061 -3.669 -15.284 1.00 87.06 83 LEU A O 1
ATOM 692 N N . ALA A 1 84 ? 12.645 -5.384 -14.939 1.00 85.56 84 ALA A N 1
ATOM 693 C CA . ALA A 1 84 ? 13.347 -6.367 -15.762 1.00 85.56 84 ALA A CA 1
ATOM 694 C C . ALA A 1 84 ? 13.312 -6.038 -17.264 1.00 85.56 84 ALA A C 1
ATOM 696 O O . ALA A 1 84 ? 14.265 -6.326 -17.983 1.00 85.56 84 ALA A O 1
ATOM 697 N N . THR A 1 85 ? 12.227 -5.426 -17.741 1.00 84.69 85 THR A N 1
ATOM 698 C CA . THR A 1 85 ? 12.032 -5.086 -19.162 1.00 84.69 85 THR A CA 1
ATOM 699 C C . THR A 1 85 ? 12.483 -3.674 -19.527 1.00 84.69 85 THR A C 1
ATOM 701 O O . THR A 1 85 ? 12.512 -3.323 -20.709 1.00 84.69 85 THR A O 1
ATOM 704 N N . ARG A 1 86 ? 12.859 -2.845 -18.544 1.00 88.38 86 ARG A N 1
ATOM 705 C CA . ARG A 1 86 ? 13.308 -1.470 -18.776 1.00 88.38 86 ARG A CA 1
ATOM 706 C C . ARG A 1 86 ? 14.642 -1.456 -19.531 1.00 88.38 86 ARG A C 1
ATOM 708 O O . ARG A 1 86 ? 15.696 -1.737 -18.971 1.00 88.38 86 ARG A O 1
ATOM 715 N N . SER A 1 87 ? 14.598 -1.053 -20.798 1.00 89.44 87 SER A N 1
ATOM 716 C CA . SER A 1 87 ? 15.765 -0.852 -21.670 1.00 89.44 87 SER A CA 1
ATOM 717 C C . SER A 1 87 ? 16.167 0.622 -21.745 1.00 89.44 87 SER A C 1
ATOM 719 O O . SER A 1 87 ? 15.319 1.492 -21.568 1.00 89.44 87 SER A O 1
ATOM 721 N N . GLN A 1 88 ? 17.444 0.932 -21.984 1.00 91.31 88 GLN A N 1
ATOM 722 C CA . GLN A 1 88 ? 17.918 2.319 -22.097 1.00 91.31 88 GLN A CA 1
ATOM 723 C C . GLN A 1 88 ? 17.401 2.978 -23.386 1.00 91.31 88 GLN A C 1
ATOM 725 O O . GLN A 1 88 ? 17.482 2.389 -24.463 1.00 91.31 88 GLN A O 1
ATOM 730 N N . SER A 1 89 ? 16.891 4.213 -23.286 1.00 89.25 89 SER A N 1
ATOM 731 C CA . SER A 1 89 ? 16.485 4.993 -24.466 1.00 89.25 89 SER A CA 1
ATOM 732 C C . SER A 1 89 ? 17.700 5.596 -25.177 1.00 89.25 89 SER A C 1
ATOM 734 O O . SER A 1 89 ? 18.672 5.983 -24.531 1.00 89.25 89 SER A O 1
ATOM 736 N N . SER A 1 90 ? 17.621 5.775 -26.499 1.00 86.25 90 SER A N 1
ATOM 737 C CA . SER A 1 90 ? 18.678 6.405 -27.307 1.00 86.25 90 SER A CA 1
ATOM 738 C C . SER A 1 90 ? 18.975 7.859 -26.919 1.00 86.25 90 SER A C 1
ATOM 740 O O . SER A 1 90 ? 20.035 8.380 -27.250 1.00 86.25 90 SER A O 1
ATOM 742 N N . SER A 1 91 ? 18.043 8.524 -26.232 1.00 89.56 91 SER A N 1
ATOM 743 C CA . SER A 1 91 ? 18.167 9.907 -25.758 1.00 89.56 91 SER A CA 1
ATOM 744 C C . SER A 1 91 ? 18.590 10.027 -24.289 1.00 89.56 91 SER A C 1
ATOM 746 O O . SER A 1 91 ? 18.683 11.140 -23.777 1.00 89.56 91 SER A O 1
ATOM 748 N N . GLU A 1 92 ? 18.761 8.910 -23.581 1.00 89.81 92 GLU A N 1
ATOM 749 C CA . GLU A 1 92 ? 18.975 8.871 -22.132 1.00 89.81 92 GLU A CA 1
ATOM 750 C C . GLU A 1 92 ? 20.440 8.562 -21.805 1.00 89.81 92 GLU A C 1
ATOM 752 O O . GLU A 1 92 ? 21.035 7.639 -22.367 1.00 89.81 92 GLU A O 1
ATOM 757 N N . SER A 1 93 ? 21.031 9.316 -20.874 1.00 91.75 93 SER A N 1
ATOM 758 C CA . SER A 1 93 ? 22.389 9.032 -20.402 1.00 91.75 93 SER A CA 1
ATOM 759 C C . SER A 1 93 ? 22.422 7.799 -19.493 1.00 91.75 93 SER A C 1
ATOM 761 O O . SER A 1 93 ? 21.418 7.410 -18.896 1.00 91.75 93 SER A O 1
ATOM 763 N N . LEU A 1 94 ? 23.604 7.198 -19.336 1.00 89.19 94 LEU A N 1
ATOM 764 C CA . LEU A 1 94 ? 23.786 6.034 -18.463 1.00 89.19 94 LEU A CA 1
ATOM 765 C C . LEU A 1 94 ? 23.360 6.318 -17.012 1.00 89.19 94 LEU A C 1
ATOM 767 O O . LEU A 1 94 ? 22.709 5.491 -16.377 1.00 89.19 94 LEU A O 1
ATOM 771 N N . GLU A 1 95 ? 23.700 7.498 -16.489 1.00 87.62 95 GLU A N 1
ATOM 772 C CA . GLU A 1 95 ? 23.339 7.894 -15.123 1.00 87.62 95 GLU A CA 1
ATOM 773 C C . GLU A 1 95 ? 21.828 8.074 -14.954 1.00 87.62 95 GLU A C 1
ATOM 775 O O . GLU A 1 95 ? 21.265 7.652 -13.944 1.00 87.62 95 GLU A O 1
ATOM 780 N N . GLN A 1 96 ? 21.161 8.659 -15.953 1.00 88.12 96 GLN A N 1
ATOM 781 C CA . GLN A 1 96 ? 19.706 8.821 -15.954 1.00 88.12 96 GLN A CA 1
ATOM 782 C C . GLN A 1 96 ? 19.006 7.462 -15.972 1.00 88.12 96 GLN A C 1
ATOM 784 O O . GLN A 1 96 ? 18.113 7.223 -15.156 1.00 88.12 96 GLN A O 1
ATOM 789 N N . PHE A 1 97 ? 19.489 6.543 -16.810 1.00 90.94 97 PHE A N 1
ATOM 790 C CA . PHE A 1 97 ? 18.974 5.182 -16.884 1.00 90.94 97 PHE A CA 1
ATOM 791 C C . PHE A 1 97 ? 19.150 4.430 -15.559 1.00 90.94 97 PHE A C 1
ATOM 793 O O . PHE A 1 97 ? 18.200 3.852 -15.029 1.00 90.94 97 PHE A O 1
ATOM 800 N N . PHE A 1 98 ? 20.339 4.501 -14.957 1.00 87.50 98 PHE A N 1
ATOM 801 C CA . PHE A 1 98 ? 20.603 3.880 -13.660 1.00 87.50 98 PHE A CA 1
ATOM 802 C C . PHE A 1 98 ? 19.722 4.458 -12.544 1.00 87.50 98 PHE A C 1
ATOM 804 O O . PHE A 1 98 ? 19.204 3.722 -11.698 1.00 87.50 98 PHE A O 1
ATOM 811 N N . GLN A 1 99 ? 19.503 5.773 -12.552 1.00 88.44 99 GLN A N 1
ATOM 812 C CA . GLN A 1 99 ? 18.617 6.421 -11.595 1.00 88.44 99 GLN A CA 1
ATOM 813 C C . GLN A 1 99 ? 17.154 5.998 -11.795 1.00 88.44 99 GLN A C 1
ATOM 815 O O . GLN A 1 99 ? 16.449 5.768 -10.810 1.00 88.44 99 GLN A O 1
ATOM 820 N N . ALA A 1 100 ? 16.704 5.831 -13.040 1.00 87.75 100 ALA A N 1
ATOM 821 C CA . ALA A 1 100 ? 15.375 5.314 -13.349 1.00 87.75 100 ALA A CA 1
ATOM 822 C C . ALA A 1 100 ? 15.187 3.874 -12.835 1.00 87.75 100 ALA A C 1
ATOM 824 O O . ALA A 1 100 ? 14.182 3.588 -12.183 1.00 87.75 100 ALA A O 1
ATOM 825 N N . LEU A 1 101 ? 16.177 2.994 -13.027 1.00 89.44 101 LEU A N 1
ATOM 826 C CA . LEU A 1 101 ? 16.155 1.629 -12.483 1.00 89.44 101 LEU A CA 1
ATOM 827 C C . LEU A 1 101 ? 16.088 1.618 -10.950 1.00 89.44 101 LEU A C 1
ATOM 829 O O . LEU A 1 101 ? 15.307 0.869 -10.367 1.00 89.44 101 LEU A O 1
ATOM 833 N N . LYS A 1 102 ? 16.846 2.492 -10.273 1.00 86.94 102 LYS A N 1
ATOM 834 C CA . LYS A 1 102 ? 16.773 2.638 -8.809 1.00 86.94 102 LYS A CA 1
ATOM 835 C C . LYS A 1 102 ? 15.389 3.057 -8.324 1.00 86.94 102 LYS A C 1
ATOM 837 O O . LYS A 1 102 ? 14.961 2.612 -7.260 1.00 86.94 102 LYS A O 1
ATOM 842 N N . LEU A 1 103 ? 14.708 3.937 -9.056 1.00 85.69 103 LEU A N 1
ATOM 843 C CA . LEU A 1 103 ? 13.356 4.371 -8.705 1.00 85.69 103 LEU A CA 1
ATOM 844 C C . LEU A 1 103 ? 12.349 3.227 -8.859 1.00 85.69 103 LEU A C 1
ATOM 846 O O . LEU A 1 103 ? 11.580 2.996 -7.930 1.00 85.69 103 LEU A O 1
ATOM 850 N N . LEU A 1 104 ? 12.418 2.471 -9.957 1.00 85.50 104 LEU A N 1
ATOM 851 C CA . LEU A 1 104 ? 11.579 1.288 -10.187 1.00 85.50 104 LEU A CA 1
ATOM 852 C C . LEU A 1 104 ? 11.841 0.185 -9.149 1.00 85.50 104 LEU A C 1
ATOM 854 O O . LEU A 1 104 ? 10.909 -0.420 -8.619 1.00 85.50 104 LEU A O 1
ATOM 858 N N . GLY A 1 105 ? 13.104 -0.019 -8.764 1.00 83.31 105 GLY A N 1
ATOM 859 C CA . GLY A 1 105 ? 13.484 -0.991 -7.738 1.00 83.31 105 GLY A CA 1
ATOM 860 C C . GLY A 1 105 ? 12.856 -0.718 -6.366 1.00 83.31 105 GLY A C 1
ATOM 861 O O . GLY A 1 105 ? 12.534 -1.658 -5.643 1.00 83.31 105 GLY A O 1
ATOM 862 N N . LYS A 1 106 ? 12.590 0.548 -6.011 1.00 81.69 106 LYS A N 1
ATOM 863 C CA . LYS A 1 106 ? 11.891 0.888 -4.754 1.00 81.69 106 LYS A CA 1
ATOM 864 C C . LYS A 1 106 ? 10.447 0.383 -4.715 1.00 81.69 106 LYS A C 1
ATOM 866 O O . LYS A 1 106 ? 9.874 0.273 -3.634 1.00 81.69 106 LYS A O 1
ATOM 871 N N . GLU A 1 107 ? 9.850 0.097 -5.868 1.00 74.06 107 GLU A N 1
ATOM 872 C CA . GLU A 1 107 ? 8.463 -0.357 -5.968 1.00 74.06 107 GLU A CA 1
ATOM 873 C C . GLU A 1 107 ? 8.317 -1.882 -5.890 1.00 74.06 107 GLU A C 1
ATOM 875 O O . GLU A 1 107 ? 7.216 -2.363 -5.644 1.00 74.06 107 GLU A O 1
ATOM 880 N N . CYS A 1 108 ? 9.418 -2.633 -6.016 1.00 74.44 108 CYS A N 1
ATOM 881 C CA . CYS A 1 108 ? 9.430 -4.098 -6.110 1.00 74.44 108 CYS A CA 1
ATOM 882 C C . CYS A 1 108 ? 9.324 -4.846 -4.764 1.00 74.44 108 CYS A C 1
ATOM 884 O O . CYS A 1 108 ? 9.371 -6.069 -4.777 1.00 74.44 108 CYS A O 1
ATOM 886 N N . GLN A 1 109 ? 9.216 -4.138 -3.626 1.00 70.19 109 GLN A N 1
ATOM 887 C CA . GLN A 1 109 ? 9.128 -4.689 -2.255 1.00 70.19 109 GLN A CA 1
ATOM 888 C C . GLN A 1 109 ? 9.943 -5.984 -2.034 1.00 70.19 109 GLN A C 1
ATOM 890 O O . GLN A 1 109 ? 9.390 -7.073 -1.916 1.00 70.19 109 GLN A O 1
ATOM 895 N N . PHE A 1 110 ? 11.270 -5.876 -1.935 1.00 69.31 110 PHE A N 1
ATOM 896 C CA . PHE A 1 110 ? 12.129 -7.044 -1.708 1.00 69.31 110 PHE A CA 1
ATOM 897 C C . PHE A 1 110 ? 11.918 -7.633 -0.304 1.00 69.31 110 PHE A C 1
ATOM 899 O O . PHE A 1 110 ? 12.317 -7.040 0.699 1.00 69.31 110 PHE A O 1
ATOM 906 N N . LYS A 1 111 ? 11.286 -8.807 -0.234 1.00 72.75 111 LYS A N 1
ATOM 907 C CA . LYS A 1 111 ? 11.139 -9.606 0.992 1.00 72.75 111 LYS A CA 1
ATOM 908 C C . LYS A 1 111 ? 12.238 -10.666 1.058 1.00 72.75 111 LYS A C 1
ATOM 910 O O . LYS A 1 111 ? 12.775 -11.072 0.030 1.00 72.75 111 LYS A O 1
ATOM 915 N N . VAL A 1 112 ? 12.562 -11.129 2.265 1.00 73.38 112 VAL A N 1
ATOM 916 C CA . VAL A 1 112 ? 13.431 -12.302 2.438 1.00 73.38 112 VAL A CA 1
ATOM 917 C C . VAL A 1 112 ? 12.682 -13.514 1.893 1.00 73.38 112 VAL A C 1
ATOM 919 O O . VAL A 1 112 ? 11.587 -13.819 2.361 1.00 73.38 112 VAL A O 1
ATOM 922 N N . GLN A 1 113 ? 13.261 -14.172 0.894 1.00 76.44 113 GLN A N 1
ATOM 923 C CA . GLN A 1 113 ? 12.670 -15.331 0.238 1.00 76.44 113 GLN A CA 1
ATOM 924 C C . GLN A 1 113 ? 13.544 -16.571 0.409 1.00 76.44 113 GLN A C 1
ATOM 926 O O . GLN A 1 113 ? 14.765 -16.485 0.542 1.00 76.44 113 GLN A O 1
ATOM 931 N N . THR A 1 114 ? 12.901 -17.733 0.373 1.00 84.06 114 THR A N 1
ATOM 932 C CA . THR A 1 114 ? 13.581 -19.027 0.246 1.00 84.06 114 THR A CA 1
ATOM 933 C C . THR A 1 114 ? 14.094 -19.227 -1.184 1.00 84.06 114 THR A C 1
ATOM 935 O O . THR A 1 114 ? 13.589 -18.620 -2.128 1.00 84.06 114 THR A O 1
ATOM 938 N N . ILE A 1 115 ? 15.085 -20.105 -1.362 1.00 80.44 115 ILE A N 1
ATOM 939 C CA . ILE A 1 115 ? 15.649 -20.424 -2.687 1.00 80.44 115 ILE A CA 1
ATOM 940 C C . ILE A 1 115 ? 14.566 -20.965 -3.637 1.00 80.44 115 ILE A C 1
ATOM 942 O O . ILE A 1 115 ? 14.556 -20.610 -4.814 1.00 80.44 115 ILE A O 1
ATOM 946 N N . ASP A 1 116 ? 13.623 -21.760 -3.124 1.00 84.50 116 ASP A N 1
ATOM 947 C CA . ASP A 1 116 ? 12.519 -22.302 -3.922 1.00 84.50 116 ASP A CA 1
ATOM 948 C C . ASP A 1 116 ? 11.579 -21.199 -4.431 1.00 84.50 116 ASP A C 1
ATOM 950 O O . ASP A 1 116 ? 11.207 -21.205 -5.601 1.00 84.50 116 ASP A O 1
ATOM 954 N N . GLN A 1 117 ? 11.258 -20.203 -3.597 1.00 80.06 117 GLN A N 1
ATOM 955 C CA . GLN A 1 117 ? 10.443 -19.051 -4.010 1.00 80.06 117 GLN A CA 1
ATOM 956 C C . GLN A 1 117 ? 11.145 -18.205 -5.077 1.00 80.06 117 GLN A C 1
ATOM 958 O O . GLN A 1 117 ? 10.520 -17.833 -6.067 1.00 80.06 117 GLN A O 1
ATOM 963 N N . ILE A 1 118 ? 12.457 -17.986 -4.933 1.00 79.25 118 ILE A N 1
ATOM 964 C CA . ILE A 1 118 ? 13.264 -17.272 -5.934 1.00 79.25 118 ILE A CA 1
ATOM 965 C C . ILE A 1 118 ? 13.236 -18.008 -7.278 1.00 79.25 118 ILE A C 1
ATOM 967 O O . ILE A 1 118 ? 13.140 -17.373 -8.328 1.00 79.25 118 ILE A O 1
ATOM 971 N N . ARG A 1 119 ? 13.298 -19.346 -7.263 1.00 83.44 119 ARG A N 1
ATOM 972 C CA . ARG A 1 119 ? 13.244 -20.158 -8.483 1.00 83.44 119 ARG A CA 1
ATOM 973 C C . ARG A 1 119 ? 11.896 -20.025 -9.192 1.00 83.44 119 ARG A C 1
ATOM 975 O O . ARG A 1 119 ? 11.876 -19.811 -10.401 1.00 83.44 119 ARG A O 1
ATOM 982 N N . GLU A 1 120 ? 10.791 -20.132 -8.456 1.00 85.00 120 GLU A N 1
ATOM 983 C CA . GLU A 1 120 ? 9.442 -19.981 -9.020 1.00 85.00 120 GLU A CA 1
ATOM 984 C C . GLU A 1 120 ? 9.199 -18.565 -9.560 1.00 85.00 120 GLU A C 1
ATOM 986 O O . GLU A 1 120 ? 8.644 -18.403 -10.649 1.00 85.00 120 GLU A O 1
ATOM 991 N N . ASP A 1 121 ? 9.669 -17.537 -8.849 1.00 79.00 121 ASP A N 1
ATOM 992 C CA . ASP A 1 121 ? 9.587 -16.149 -9.306 1.00 79.00 121 ASP A CA 1
ATOM 993 C C . ASP A 1 121 ? 10.388 -15.940 -10.600 1.00 79.00 121 ASP A C 1
ATOM 995 O O . ASP A 1 121 ? 9.880 -15.341 -11.546 1.00 79.00 121 ASP A O 1
ATOM 999 N N . TYR A 1 122 ? 11.594 -16.508 -10.697 1.00 82.25 122 TYR A N 1
ATOM 1000 C CA . TYR A 1 122 ? 12.423 -16.415 -11.901 1.00 82.25 122 TYR A CA 1
ATOM 1001 C C . TYR A 1 122 ? 11.789 -17.109 -13.117 1.00 82.25 122 TYR A C 1
ATOM 1003 O O . TYR A 1 122 ? 11.845 -16.588 -14.236 1.00 82.25 122 TYR A O 1
ATOM 1011 N N . ILE A 1 123 ? 11.154 -18.271 -12.912 1.00 84.44 123 ILE A N 1
ATOM 1012 C CA . ILE A 1 123 ? 10.404 -18.981 -13.962 1.00 84.44 123 ILE A CA 1
ATOM 1013 C C . ILE A 1 123 ? 9.218 -18.130 -14.426 1.00 84.44 123 ILE A C 1
ATOM 1015 O O . ILE A 1 123 ? 9.010 -17.966 -15.630 1.00 84.44 123 ILE A O 1
ATOM 1019 N N . ARG A 1 124 ? 8.462 -17.549 -13.486 1.00 82.44 124 ARG A N 1
ATOM 1020 C CA . ARG A 1 124 ? 7.307 -16.698 -13.793 1.00 82.44 124 ARG A CA 1
ATOM 1021 C C . ARG A 1 124 ? 7.720 -15.431 -14.545 1.00 82.44 124 ARG A C 1
ATOM 1023 O O . ARG A 1 124 ? 7.090 -15.096 -15.544 1.00 82.44 124 ARG A O 1
ATOM 1030 N N . ASP A 1 125 ? 8.788 -14.765 -14.120 1.00 79.25 125 ASP A N 1
ATOM 1031 C CA . ASP A 1 125 ? 9.303 -13.560 -14.779 1.00 79.25 125 ASP A CA 1
ATOM 1032 C C . ASP A 1 125 ? 9.796 -13.865 -16.200 1.00 79.25 125 ASP A C 1
ATOM 1034 O O . ASP A 1 125 ? 9.492 -13.125 -17.140 1.00 79.25 125 ASP A O 1
ATOM 1038 N N . SER A 1 126 ? 10.483 -14.996 -16.387 1.00 81.44 126 SER A N 1
ATOM 1039 C CA . SER A 1 126 ? 10.914 -15.474 -17.709 1.00 81.44 126 SER A CA 1
ATOM 1040 C C . SER A 1 126 ? 9.725 -15.792 -18.620 1.00 81.44 126 SER A C 1
ATOM 1042 O O . SER A 1 126 ? 9.741 -15.459 -19.803 1.00 81.44 126 SER A O 1
ATOM 1044 N N . PHE A 1 127 ? 8.664 -16.393 -18.075 1.00 81.19 127 PHE A N 1
ATOM 1045 C CA . PHE A 1 127 ? 7.433 -16.650 -18.819 1.00 81.19 127 PHE A CA 1
ATOM 1046 C C . PHE A 1 127 ? 6.768 -15.342 -19.260 1.00 81.19 127 PHE A C 1
ATOM 1048 O O . PHE A 1 127 ? 6.495 -15.171 -20.444 1.00 81.19 127 PHE A O 1
ATOM 1055 N N . ILE A 1 128 ? 6.572 -14.388 -18.341 1.00 78.25 128 ILE A N 1
ATOM 1056 C CA . ILE A 1 128 ? 5.912 -13.107 -18.638 1.00 78.25 128 ILE A CA 1
ATOM 1057 C C . ILE A 1 128 ? 6.703 -12.299 -19.670 1.00 78.25 128 ILE A C 1
ATOM 1059 O O . ILE A 1 128 ? 6.116 -11.739 -20.591 1.00 78.25 128 ILE A O 1
ATOM 1063 N N . THR A 1 129 ? 8.028 -12.243 -19.541 1.00 75.06 129 THR A N 1
ATOM 1064 C CA . THR A 1 129 ? 8.891 -11.510 -20.483 1.00 75.06 129 THR A CA 1
ATOM 1065 C C . THR A 1 129 ? 9.029 -12.198 -21.841 1.00 75.06 129 THR A C 1
ATOM 1067 O O . THR A 1 129 ? 9.221 -11.517 -22.845 1.00 75.06 129 THR A O 1
ATOM 1070 N N . GLY A 1 130 ? 8.904 -13.527 -21.891 1.00 77.38 130 GLY A N 1
ATOM 1071 C CA . GLY A 1 130 ? 8.965 -14.322 -23.119 1.00 77.38 130 GLY A CA 1
ATOM 1072 C C . GLY A 1 130 ? 7.636 -14.453 -23.873 1.00 77.38 130 GLY A C 1
ATOM 1073 O O . GLY A 1 130 ? 7.624 -14.989 -24.984 1.00 77.38 130 GLY A O 1
ATOM 1074 N N . MET A 1 131 ? 6.517 -13.981 -23.309 1.00 82.06 131 MET A N 1
ATOM 1075 C CA . MET A 1 131 ? 5.223 -13.997 -23.993 1.00 82.06 131 MET A CA 1
ATOM 1076 C C . MET A 1 131 ? 5.240 -13.050 -25.199 1.00 82.06 131 MET A C 1
ATOM 1078 O O . MET A 1 131 ? 5.278 -11.831 -25.069 1.00 82.06 131 MET A O 1
ATOM 1082 N N . THR A 1 132 ? 5.178 -13.633 -26.393 1.00 73.38 132 THR A N 1
ATOM 1083 C CA . THR A 1 132 ? 5.093 -12.922 -27.684 1.00 73.38 132 THR A CA 1
ATOM 1084 C C . THR A 1 132 ? 3.727 -13.084 -28.356 1.00 73.38 132 THR A C 1
ATOM 1086 O O . THR A 1 132 ? 3.467 -12.483 -29.397 1.00 73.38 132 THR A O 1
ATOM 1089 N N . SER A 1 133 ? 2.837 -13.885 -27.763 1.00 68.81 133 SER A N 1
ATOM 1090 C CA . SER A 1 133 ? 1.475 -14.098 -28.253 1.00 68.81 133 SER A CA 1
ATOM 1091 C C . SER A 1 133 ? 0.592 -12.879 -27.973 1.00 68.81 133 SER A C 1
ATOM 1093 O O . SER A 1 133 ? 0.527 -12.402 -26.844 1.00 68.81 133 SER A O 1
ATOM 1095 N N . HIS A 1 134 ? -0.147 -12.422 -28.987 1.00 60.47 134 HIS A N 1
ATOM 1096 C CA . HIS A 1 134 ? -1.234 -11.443 -28.835 1.00 60.47 134 HIS A CA 1
ATOM 1097 C C . HIS A 1 134 ? -2.580 -12.081 -28.452 1.00 60.47 134 HIS A C 1
ATOM 1099 O O . HIS A 1 134 ? -3.557 -11.366 -28.243 1.00 60.47 134 HIS A O 1
ATOM 1105 N N . HIS A 1 135 ? -2.639 -13.410 -28.367 1.00 59.09 135 HIS A N 1
ATOM 1106 C CA . HIS A 1 135 ? -3.792 -14.142 -27.862 1.00 59.09 135 HIS A CA 1
ATOM 1107 C C . HIS A 1 135 ? -3.522 -14.578 -26.422 1.00 59.09 135 HIS A C 1
ATOM 1109 O O . HIS A 1 135 ? -2.587 -15.347 -26.176 1.00 59.09 135 HIS A O 1
ATOM 1115 N N . ILE A 1 136 ? -4.340 -14.046 -25.512 1.00 51.22 136 ILE A N 1
ATOM 1116 C CA . ILE A 1 136 ? -4.536 -14.515 -24.136 1.00 51.22 136 ILE A CA 1
ATOM 1117 C C . ILE A 1 136 ? -5.789 -15.387 -24.133 1.00 51.22 136 ILE A C 1
ATOM 1119 O O . ILE A 1 136 ? -6.772 -14.971 -24.793 1.00 51.22 136 ILE A O 1
#

Mean predicted aligned error: 13.09 Å

Secondary structure (DSSP, 8-state):
-HHHHHHHHHHHHHHHHHHHHHHHHS-TTS---HHHHHHHHHHHS-HHHHHHHTT--SHHHHHHHHHHHHS----HHHHHHHHHH-PPPTT--HHHHHHHHHHHHTTS------HHHHHHHHHHHHHHHH---S--

Sequence (136 aa):
DKNQKGHIKYITHWLNSFKNFIMRVIPTGSQTQESDKLQLFSHYISSEVYEYISECKTYSSAVCVLDSVYIEQKNEMFARHQLATRSQSSSESLEQFFQALKLLGKECQFKVQTIDQIREDYIRDSFITGMTSHHI